Protein AF-W4FIJ0-F1 (afdb_monomer_lite)

Structure (mmCIF, N/CA/C/O backbone):
data_AF-W4FIJ0-F1
#
_entry.id   AF-W4FIJ0-F1
#
loop_
_atom_site.group_PDB
_atom_site.id
_atom_site.type_symbol
_atom_site.label_atom_id
_atom_site.label_alt_id
_atom_site.label_comp_id
_atom_site.label_asym_id
_atom_site.label_entity_id
_atom_site.label_seq_id
_atom_site.pdbx_PDB_ins_code
_atom_site.Cartn_x
_atom_site.Cartn_y
_atom_site.Cartn_z
_atom_site.occupancy
_atom_site.B_iso_or_equiv
_atom_site.auth_seq_id
_atom_site.auth_comp_id
_atom_site.auth_asym_id
_atom_site.auth_atom_id
_atom_site.pdbx_PDB_model_num
ATOM 1 N N . MET A 1 1 ? 22.884 -10.489 -1.477 1.00 37.41 1 MET A N 1
ATOM 2 C 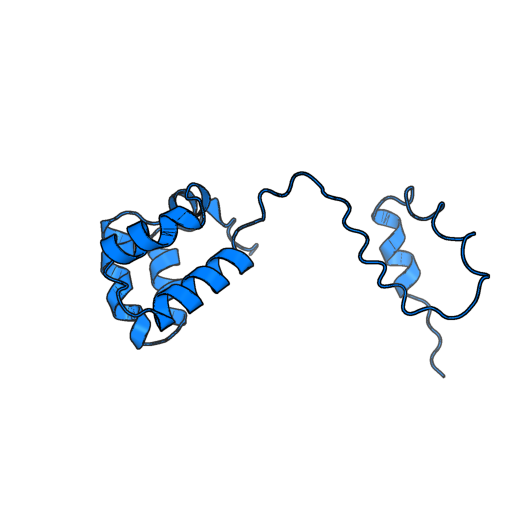CA . MET A 1 1 ? 21.736 -10.334 -2.397 1.00 37.41 1 MET A CA 1
ATOM 3 C C . MET A 1 1 ? 21.318 -8.875 -2.339 1.00 37.41 1 MET A C 1
ATOM 5 O O . MET A 1 1 ? 21.240 -8.352 -1.236 1.00 37.41 1 MET A O 1
ATOM 9 N N . GLY A 1 2 ? 21.191 -8.194 -3.479 1.00 55.34 2 GLY A N 1
ATOM 10 C CA . GLY A 1 2 ? 20.779 -6.784 -3.506 1.00 55.34 2 GLY A CA 1
ATOM 11 C C . GLY A 1 2 ? 19.311 -6.622 -3.110 1.00 55.34 2 GLY A C 1
ATOM 12 O O . GLY A 1 2 ? 18.538 -7.569 -3.245 1.00 55.34 2 GLY A O 1
ATOM 13 N N . ALA A 1 3 ? 18.934 -5.441 -2.619 1.00 68.75 3 ALA A N 1
ATOM 14 C CA . ALA A 1 3 ? 17.534 -5.120 -2.352 1.00 68.75 3 ALA A CA 1
ATOM 15 C C . ALA A 1 3 ? 16.715 -5.198 -3.652 1.00 68.75 3 ALA A C 1
ATOM 17 O O . ALA A 1 3 ? 17.153 -4.700 -4.693 1.00 68.75 3 ALA A O 1
ATOM 18 N N . THR A 1 4 ? 15.537 -5.824 -3.600 1.00 77.56 4 THR A N 1
ATOM 19 C CA . THR A 1 4 ? 14.612 -5.860 -4.739 1.00 77.56 4 THR A CA 1
ATOM 20 C C . THR A 1 4 ? 14.204 -4.426 -5.097 1.00 77.56 4 THR A C 1
ATOM 22 O O . THR A 1 4 ? 13.803 -3.673 -4.208 1.00 77.56 4 THR A O 1
ATOM 25 N N . PRO A 1 5 ? 14.295 -4.009 -6.374 1.00 87.38 5 PRO A N 1
ATOM 26 C CA . PRO A 1 5 ? 13.825 -2.692 -6.787 1.00 87.38 5 PRO A CA 1
ATOM 27 C C . PRO A 1 5 ? 12.354 -2.497 -6.410 1.00 87.38 5 PRO A C 1
ATOM 29 O O . PRO A 1 5 ? 11.558 -3.410 -6.606 1.00 87.38 5 PRO A O 1
ATOM 32 N N . PHE A 1 6 ? 11.973 -1.298 -5.951 1.00 88.62 6 PHE A N 1
ATOM 33 C CA . PHE A 1 6 ? 10.603 -1.010 -5.497 1.00 88.62 6 PHE A CA 1
ATOM 34 C C . PHE A 1 6 ? 9.536 -1.477 -6.501 1.00 88.62 6 PHE A C 1
ATOM 36 O O . PHE A 1 6 ? 8.610 -2.180 -6.131 1.00 88.62 6 PHE A O 1
ATOM 43 N N . LYS A 1 7 ? 9.703 -1.169 -7.796 1.00 92.75 7 LYS A N 1
ATOM 44 C CA . LYS A 1 7 ? 8.761 -1.578 -8.858 1.00 92.75 7 LYS A CA 1
ATOM 45 C C . LYS A 1 7 ? 8.690 -3.089 -9.111 1.00 92.75 7 LYS A C 1
ATOM 47 O O . LYS A 1 7 ? 7.743 -3.540 -9.737 1.00 92.75 7 LYS A O 1
ATOM 52 N N . ALA A 1 8 ? 9.696 -3.846 -8.685 1.00 93.06 8 ALA A N 1
ATOM 53 C CA . ALA A 1 8 ? 9.773 -5.294 -8.870 1.00 93.06 8 ALA A CA 1
ATOM 54 C C . ALA A 1 8 ? 9.211 -6.077 -7.671 1.00 93.06 8 ALA A C 1
ATOM 56 O O . ALA A 1 8 ? 9.225 -7.305 -7.691 1.00 93.06 8 ALA A O 1
ATOM 57 N N . VAL A 1 9 ? 8.733 -5.385 -6.630 1.00 94.19 9 VAL A N 1
ATOM 58 C CA . VAL A 1 9 ? 8.048 -6.016 -5.499 1.00 94.19 9 VAL A CA 1
ATOM 59 C C . VAL A 1 9 ? 6.758 -6.660 -6.003 1.00 94.19 9 VAL A C 1
ATOM 61 O O . VAL A 1 9 ? 5.875 -5.981 -6.525 1.00 94.19 9 VAL A O 1
ATOM 64 N N . SER A 1 10 ? 6.650 -7.976 -5.855 1.00 96.81 10 SER A N 1
ATOM 65 C CA . SER A 1 10 ? 5.442 -8.728 -6.208 1.00 96.81 10 SER A CA 1
ATOM 66 C C . SER A 1 10 ? 4.293 -8.464 -5.221 1.00 96.81 10 SER A C 1
ATOM 68 O O . SER A 1 10 ? 4.545 -8.059 -4.083 1.00 96.81 10 SER A O 1
ATOM 70 N N . PRO A 1 11 ? 3.030 -8.754 -5.592 1.00 97.00 11 PRO A N 1
ATOM 71 C CA . PRO A 1 11 ? 1.901 -8.633 -4.669 1.00 97.00 11 PRO A CA 1
ATOM 72 C C . PRO A 1 11 ? 2.047 -9.482 -3.398 1.00 97.00 11 PRO A C 1
ATOM 74 O O . PRO A 1 11 ? 1.665 -9.044 -2.317 1.00 97.00 11 PRO A O 1
ATOM 77 N N . ALA A 1 12 ? 2.644 -10.676 -3.506 1.00 97.06 12 ALA A N 1
ATOM 78 C CA . ALA A 1 12 ? 2.920 -11.529 -2.350 1.00 97.06 12 ALA A CA 1
ATOM 79 C C . ALA A 1 12 ? 3.922 -10.867 -1.392 1.00 97.06 12 ALA A C 1
ATOM 81 O O . ALA A 1 12 ? 3.648 -10.748 -0.204 1.00 97.06 12 ALA A O 1
ATOM 82 N N . GLN A 1 13 ? 5.025 -10.331 -1.924 1.00 95.88 13 GLN A N 1
ATOM 83 C CA . GLN A 1 13 ? 6.004 -9.599 -1.117 1.00 95.88 13 GLN A CA 1
ATOM 84 C C . GLN A 1 13 ? 5.394 -8.348 -0.473 1.00 95.88 13 GLN A C 1
ATOM 86 O O . GLN A 1 13 ? 5.664 -8.069 0.688 1.00 95.88 13 GLN A O 1
ATOM 91 N N . ALA A 1 14 ? 4.539 -7.608 -1.185 1.00 94.00 14 ALA A N 1
ATOM 92 C CA . ALA A 1 14 ? 3.841 -6.457 -0.613 1.00 94.00 14 ALA A CA 1
ATOM 93 C C . ALA A 1 14 ? 2.903 -6.856 0.546 1.00 94.00 14 ALA A C 1
ATOM 95 O O . ALA A 1 14 ? 2.819 -6.143 1.548 1.00 94.00 14 ALA A O 1
ATOM 96 N N . ALA A 1 15 ? 2.216 -7.997 0.433 1.00 94.94 15 ALA A N 1
ATOM 97 C CA . ALA A 1 15 ? 1.375 -8.540 1.498 1.00 94.94 15 ALA A CA 1
ATOM 98 C C . ALA A 1 15 ? 2.197 -9.026 2.708 1.00 94.94 15 ALA A C 1
ATOM 100 O O . ALA A 1 15 ? 1.792 -8.796 3.853 1.00 94.94 15 ALA A O 1
ATOM 101 N N . ASP A 1 16 ? 3.358 -9.639 2.467 1.00 93.94 16 ASP A N 1
ATOM 102 C CA . ASP A 1 16 ? 4.290 -10.064 3.516 1.00 93.94 16 ASP A CA 1
ATOM 103 C C . ASP A 1 16 ? 4.849 -8.856 4.281 1.00 93.94 16 ASP A C 1
ATOM 105 O O . ASP A 1 16 ? 4.795 -8.824 5.511 1.00 93.94 16 ASP A O 1
ATOM 109 N N . GLU A 1 17 ? 5.290 -7.816 3.565 1.00 92.31 17 GLU A N 1
ATOM 110 C CA . GLU A 1 17 ? 5.743 -6.545 4.151 1.00 92.31 17 GLU A CA 1
ATOM 111 C C . GLU A 1 17 ? 4.635 -5.877 4.973 1.00 92.31 17 GLU A C 1
ATOM 113 O O . GLU A 1 17 ? 4.874 -5.380 6.074 1.00 92.31 17 GLU A O 1
ATOM 118 N N . MET A 1 18 ? 3.391 -5.904 4.484 1.00 91.69 18 MET A N 1
ATOM 119 C CA . MET A 1 18 ? 2.258 -5.385 5.246 1.00 91.69 18 MET A CA 1
ATOM 120 C C . MET A 1 18 ? 2.027 -6.188 6.531 1.00 91.69 18 MET A C 1
ATOM 122 O O . MET A 1 18 ? 1.822 -5.599 7.592 1.00 91.69 18 MET A O 1
ATOM 126 N N . THR A 1 19 ? 2.107 -7.515 6.462 1.00 90.00 19 THR A N 1
ATOM 127 C CA . THR A 1 19 ? 1.967 -8.405 7.624 1.00 90.00 19 THR A CA 1
ATOM 128 C C . THR A 1 19 ? 3.096 -8.195 8.639 1.00 90.00 19 THR A C 1
ATOM 130 O O . THR A 1 19 ? 2.850 -8.215 9.849 1.00 90.00 19 THR A O 1
ATOM 133 N N . ALA A 1 20 ? 4.313 -7.898 8.173 1.00 90.94 20 ALA A N 1
ATOM 134 C CA . ALA A 1 20 ? 5.470 -7.601 9.018 1.00 90.94 20 ALA A CA 1
ATOM 135 C C . ALA A 1 20 ? 5.296 -6.330 9.875 1.00 90.94 20 ALA A C 1
ATOM 137 O O . ALA A 1 20 ? 5.970 -6.175 10.895 1.00 90.94 20 ALA A O 1
ATOM 138 N N . LEU A 1 21 ? 4.349 -5.444 9.537 1.00 91.62 21 LEU A N 1
ATOM 139 C CA . LEU A 1 21 ? 4.005 -4.275 10.360 1.00 91.62 21 LEU A CA 1
ATOM 140 C C . LEU A 1 21 ? 3.271 -4.630 11.661 1.00 91.62 21 LEU A C 1
ATOM 142 O O . LEU A 1 21 ? 3.155 -3.760 12.535 1.00 91.62 21 LEU A O 1
ATOM 146 N N . GLY A 1 22 ? 2.754 -5.858 11.767 1.00 92.75 22 GLY A N 1
ATOM 147 C CA . GLY A 1 22 ? 2.061 -6.402 12.931 1.00 92.75 22 GLY A CA 1
ATOM 148 C C . GLY A 1 22 ? 0.781 -7.159 12.567 1.00 92.75 22 GLY A C 1
ATOM 149 O O . GLY A 1 22 ? 0.196 -6.961 11.504 1.00 92.75 22 GLY A O 1
ATOM 150 N N . SER A 1 23 ? 0.286 -7.982 13.497 1.00 93.56 23 SER A N 1
ATOM 151 C CA . SER A 1 23 ? -0.898 -8.837 13.291 1.00 93.56 23 SER A CA 1
ATOM 152 C C . SER A 1 23 ? -2.160 -8.072 12.872 1.00 93.56 23 SER A C 1
ATOM 154 O O . SER A 1 23 ? -2.974 -8.601 12.120 1.00 93.56 23 SER A O 1
ATOM 156 N N . ALA A 1 24 ? -2.299 -6.809 13.284 1.00 93.38 24 ALA A N 1
ATOM 157 C CA . ALA A 1 24 ? -3.406 -5.937 12.886 1.00 93.38 24 ALA A CA 1
ATOM 158 C C . ALA A 1 24 ? -3.445 -5.617 11.376 1.00 93.38 24 ALA A C 1
ATOM 160 O O . ALA A 1 24 ? -4.484 -5.194 10.876 1.00 93.38 24 ALA A O 1
ATOM 161 N N . TYR A 1 25 ? -2.336 -5.809 10.655 1.00 94.75 25 TYR A N 1
ATOM 162 C CA . TYR A 1 25 ? -2.214 -5.550 9.217 1.00 94.75 25 TYR A CA 1
ATOM 163 C C . TYR A 1 25 ? -2.364 -6.820 8.366 1.00 94.75 25 TYR A C 1
ATOM 165 O O . TYR A 1 25 ? -2.665 -6.722 7.178 1.00 94.75 25 TYR A O 1
ATOM 173 N N . ALA A 1 26 ? -2.226 -8.009 8.968 1.00 93.75 26 ALA A N 1
ATOM 174 C CA . ALA A 1 26 ? -2.323 -9.298 8.274 1.00 93.75 26 ALA A CA 1
ATOM 175 C C . ALA A 1 26 ? -3.668 -9.486 7.545 1.00 93.75 26 ALA A C 1
ATOM 177 O O . ALA A 1 26 ? -3.740 -10.133 6.503 1.00 93.75 26 ALA A O 1
ATOM 178 N N . VAL A 1 27 ? -4.732 -8.865 8.066 1.00 95.44 27 VAL A N 1
ATOM 179 C CA . VAL A 1 27 ? -6.090 -8.918 7.503 1.00 95.44 27 VAL A CA 1
ATOM 180 C C . VAL A 1 27 ? -6.194 -8.335 6.088 1.00 95.44 27 VAL A C 1
ATOM 182 O O . VAL A 1 27 ? -7.118 -8.682 5.358 1.00 95.44 27 VAL A O 1
ATOM 185 N N . TYR A 1 28 ? -5.255 -7.479 5.677 1.00 95.38 28 TYR A N 1
ATOM 186 C CA . TYR A 1 28 ? -5.263 -6.834 4.359 1.00 95.38 28 TYR A CA 1
ATOM 187 C C . TYR A 1 28 ? -4.514 -7.636 3.286 1.00 95.38 28 TYR A C 1
ATOM 189 O O . TYR A 1 28 ? -4.762 -7.444 2.095 1.00 95.38 28 TYR A O 1
ATOM 197 N N . GLY A 1 29 ? -3.628 -8.553 3.691 1.00 94.56 29 GLY A N 1
ATOM 198 C CA . GLY A 1 29 ? -2.764 -9.327 2.793 1.00 94.56 29 GLY A CA 1
ATOM 199 C C . GLY A 1 29 ? -3.516 -10.051 1.668 1.00 94.56 29 GLY A C 1
ATOM 200 O O . GLY A 1 29 ? -3.160 -9.868 0.502 1.00 94.56 29 GLY A O 1
ATOM 201 N N . PRO A 1 30 ? -4.602 -10.799 1.955 1.00 95.94 30 PRO A N 1
ATOM 202 C CA . PRO A 1 30 ? -5.380 -11.463 0.910 1.00 95.94 30 PRO A CA 1
ATOM 203 C C . PRO A 1 30 ? -5.929 -10.502 -0.151 1.00 95.94 30 PRO A C 1
ATOM 205 O O . PRO A 1 30 ? -5.920 -10.836 -1.333 1.00 95.94 30 PRO A O 1
ATOM 208 N N . SER A 1 31 ? -6.361 -9.301 0.254 1.00 96.19 31 SER A N 1
ATOM 209 C CA . SER A 1 31 ? -6.910 -8.297 -0.666 1.00 96.19 31 SER A CA 1
ATOM 210 C C . SER A 1 31 ? -5.826 -7.646 -1.533 1.00 96.19 31 SER A C 1
ATOM 212 O O . SER A 1 31 ? -6.061 -7.332 -2.697 1.00 96.19 31 SER A O 1
ATOM 214 N N . ILE A 1 32 ? -4.608 -7.499 -1.005 1.00 95.81 32 ILE A N 1
ATOM 215 C CA . ILE A 1 32 ? -3.443 -7.039 -1.778 1.00 95.81 32 ILE A CA 1
ATOM 216 C C . ILE A 1 32 ? -3.116 -8.024 -2.898 1.00 95.81 32 ILE A C 1
ATOM 218 O O . ILE A 1 32 ? -2.941 -7.618 -4.047 1.00 95.81 32 ILE A O 1
ATOM 222 N N . VAL A 1 33 ? -3.079 -9.319 -2.574 1.00 97.00 33 VAL A N 1
ATOM 223 C CA . VAL A 1 33 ? -2.777 -10.371 -3.551 1.00 97.00 33 VAL A CA 1
ATOM 224 C C . VAL A 1 33 ? -3.894 -10.498 -4.586 1.00 97.00 33 VAL A C 1
ATOM 226 O O . VAL A 1 33 ? -3.605 -10.537 -5.780 1.00 97.00 33 VAL A O 1
ATOM 229 N N . SER A 1 34 ? -5.163 -10.516 -4.162 1.00 97.12 34 SER A N 1
ATOM 230 C CA . SER A 1 34 ? -6.301 -10.692 -5.076 1.00 97.12 34 SER A CA 1
ATOM 231 C C . SER A 1 34 ? -6.489 -9.524 -6.048 1.00 97.12 34 SER A C 1
ATOM 233 O O . SER A 1 34 ? -6.931 -9.743 -7.172 1.00 97.12 34 SER A O 1
ATOM 235 N N . ASN A 1 35 ? -6.112 -8.305 -5.647 1.00 95.94 35 ASN A N 1
ATOM 236 C CA . ASN A 1 35 ? -6.130 -7.117 -6.505 1.00 95.94 35 ASN A CA 1
ATOM 237 C C . ASN A 1 35 ? -4.801 -6.889 -7.250 1.00 95.94 35 ASN A C 1
ATOM 239 O O . ASN A 1 35 ? -4.629 -5.844 -7.875 1.00 95.94 35 ASN A O 1
ATOM 243 N N . ALA A 1 36 ? -3.860 -7.840 -7.182 1.00 96.50 36 ALA A N 1
ATOM 244 C CA . ALA A 1 36 ? -2.544 -7.766 -7.820 1.00 96.50 36 ALA A CA 1
ATOM 245 C C . ALA A 1 36 ? -1.762 -6.476 -7.487 1.00 96.50 36 ALA A C 1
ATOM 247 O O . ALA A 1 36 ? -1.093 -5.896 -8.341 1.00 96.50 36 ALA A O 1
ATOM 248 N N . ILE A 1 37 ? -1.829 -6.021 -6.232 1.00 95.56 37 ILE A N 1
ATOM 249 C CA . ILE A 1 37 ? -1.179 -4.780 -5.796 1.00 95.56 37 ILE A CA 1
ATOM 250 C C . ILE A 1 37 ? 0.290 -5.065 -5.481 1.00 95.56 37 ILE A C 1
ATOM 252 O O . ILE A 1 37 ? 0.650 -5.434 -4.364 1.00 95.56 37 ILE A O 1
ATOM 256 N N . GLY A 1 38 ? 1.135 -4.904 -6.497 1.00 94.94 38 GLY A N 1
ATOM 257 C CA . GLY A 1 38 ? 2.589 -4.935 -6.388 1.00 94.94 38 GLY A CA 1
ATOM 258 C C . GLY A 1 38 ? 3.212 -3.540 -6.332 1.00 94.94 38 GLY A C 1
ATOM 259 O O . GLY A 1 38 ? 2.543 -2.501 -6.313 1.00 94.94 38 GLY A O 1
ATOM 260 N N . GLY A 1 39 ? 4.540 -3.511 -6.320 1.00 93.81 39 GLY A N 1
ATOM 261 C CA . GLY A 1 39 ? 5.319 -2.279 -6.359 1.00 93.81 39 GLY A CA 1
ATOM 262 C C . GLY A 1 39 ? 5.175 -1.493 -7.664 1.00 93.81 39 GLY A C 1
ATOM 263 O O . GLY A 1 39 ? 5.388 -0.283 -7.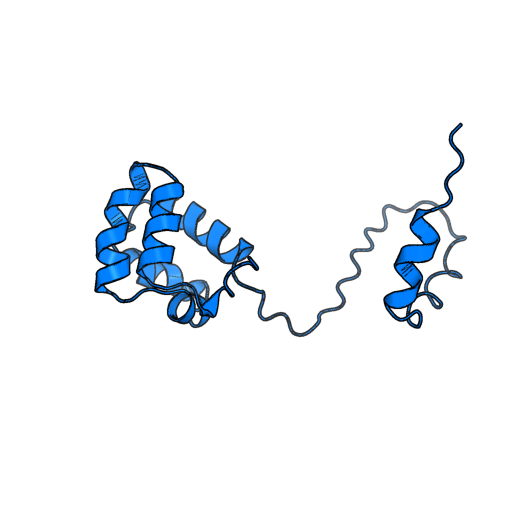677 1.00 93.81 39 GLY A O 1
ATOM 264 N N . ASP A 1 40 ? 4.782 -2.142 -8.756 1.00 93.81 40 ASP A N 1
ATOM 265 C CA . ASP A 1 40 ? 4.415 -1.516 -10.026 1.00 93.81 40 ASP A CA 1
ATOM 266 C C . ASP A 1 40 ? 3.157 -0.642 -9.887 1.00 93.81 40 ASP A C 1
ATOM 268 O O . ASP A 1 40 ? 3.206 0.546 -10.222 1.00 93.81 40 ASP A O 1
ATOM 272 N N . VAL A 1 41 ? 2.088 -1.186 -9.294 1.00 93.94 41 VAL A N 1
ATOM 273 C CA . VAL A 1 41 ? 0.835 -0.469 -9.002 1.00 93.94 41 VAL A CA 1
ATOM 274 C C . VAL A 1 41 ? 1.085 0.661 -8.003 1.00 93.94 41 VAL A C 1
ATOM 276 O O . VAL A 1 41 ? 0.703 1.812 -8.231 1.00 93.94 41 VAL A O 1
ATOM 279 N N . LEU A 1 42 ? 1.795 0.374 -6.908 1.00 93.12 42 LEU A N 1
ATOM 280 C CA . LEU A 1 42 ? 2.122 1.383 -5.894 1.00 93.12 42 LEU A CA 1
ATOM 281 C C . LEU A 1 42 ? 3.013 2.507 -6.452 1.00 93.12 42 LEU A C 1
ATOM 283 O O . LEU A 1 42 ? 2.925 3.651 -6.003 1.00 93.12 42 LEU A O 1
ATOM 287 N N . ALA A 1 43 ? 3.858 2.214 -7.445 1.00 92.00 43 ALA A N 1
ATOM 288 C CA . ALA A 1 43 ? 4.688 3.218 -8.102 1.00 92.00 43 ALA A CA 1
ATOM 289 C C . ALA A 1 43 ? 3.929 4.058 -9.137 1.00 92.00 43 ALA A C 1
ATOM 291 O O . ALA A 1 43 ? 4.394 5.163 -9.445 1.00 92.00 43 ALA A O 1
ATOM 292 N N . SER A 1 44 ? 2.817 3.565 -9.693 1.00 91.19 44 SER A N 1
ATOM 293 C CA . SER A 1 44 ? 2.019 4.299 -10.683 1.00 91.19 44 SER A CA 1
ATOM 294 C C . SER A 1 44 ? 1.022 5.274 -10.064 1.00 91.19 44 SER A C 1
ATOM 296 O O . SER A 1 44 ? 0.681 6.258 -10.712 1.00 91.19 44 SER A O 1
ATOM 298 N N . LEU A 1 45 ? 0.580 5.028 -8.829 1.00 90.75 45 LEU A N 1
ATOM 299 C CA . LEU A 1 45 ? -0.406 5.871 -8.151 1.00 90.75 45 LEU A CA 1
ATOM 300 C C . LEU A 1 45 ? 0.205 7.185 -7.654 1.00 90.75 45 LEU A C 1
ATOM 302 O O . LEU A 1 45 ? 1.345 7.218 -7.193 1.00 90.75 45 LEU A O 1
ATOM 306 N N . GLU A 1 46 ? -0.555 8.270 -7.694 1.00 91.38 46 GLU A N 1
ATOM 307 C CA . GLU A 1 46 ? -0.233 9.500 -6.962 1.00 91.38 46 GLU A CA 1
ATOM 308 C C . GLU A 1 46 ? -0.749 9.411 -5.513 1.00 91.38 46 GLU A C 1
ATOM 310 O O . GLU A 1 46 ? -1.620 8.595 -5.196 1.00 91.38 46 GLU A O 1
ATOM 315 N N . PHE A 1 47 ? -0.185 10.202 -4.594 1.00 90.31 47 PHE A N 1
ATOM 316 C CA . PHE A 1 47 ? -0.508 10.081 -3.162 1.00 90.31 47 PHE A CA 1
ATOM 317 C C . PHE A 1 47 ? -1.982 10.395 -2.862 1.00 90.31 47 PHE A C 1
ATOM 319 O O . PHE A 1 47 ? -2.569 9.812 -1.951 1.00 90.31 47 PHE A O 1
ATOM 326 N N . GLU A 1 48 ? -2.592 11.254 -3.671 1.00 92.25 48 GLU A N 1
ATOM 327 C CA . GLU A 1 48 ? -4.004 11.629 -3.634 1.00 92.25 48 GLU A CA 1
ATOM 328 C C . GLU A 1 48 ? -4.930 10.455 -3.988 1.00 92.25 48 GLU A C 1
ATOM 330 O O . GLU A 1 48 ? -6.103 10.463 -3.620 1.00 92.25 48 GLU A O 1
ATOM 335 N N . GLN A 1 49 ? -4.416 9.426 -4.672 1.00 93.00 49 GLN A N 1
ATOM 336 C CA . GLN A 1 49 ? -5.177 8.236 -5.067 1.00 93.00 49 GLN A CA 1
ATOM 337 C C . GLN A 1 49 ? -5.132 7.124 -4.007 1.00 93.00 49 GLN A C 1
ATOM 339 O O . GLN A 1 49 ? -5.930 6.186 -4.061 1.00 93.00 49 GLN A O 1
ATOM 344 N N . LEU A 1 50 ? -4.242 7.222 -3.012 1.00 92.56 50 LEU A N 1
ATOM 345 C CA . LEU A 1 50 ? -4.106 6.204 -1.965 1.00 92.56 50 LEU A CA 1
ATOM 346 C C . LEU A 1 50 ? -5.372 5.980 -1.131 1.00 92.56 50 LEU A C 1
ATOM 348 O O . LEU A 1 50 ? -5.651 4.820 -0.838 1.00 92.56 50 LEU A O 1
ATOM 352 N N . PRO A 1 51 ? -6.180 7.000 -0.779 1.00 92.88 51 PRO A N 1
ATOM 353 C CA . PRO A 1 51 ? -7.440 6.760 -0.078 1.00 92.88 51 PRO A CA 1
ATOM 354 C C . PRO A 1 51 ? -8.384 5.822 -0.846 1.00 92.88 51 PRO A C 1
ATOM 356 O O . PRO A 1 51 ? -9.019 4.956 -0.244 1.00 92.88 51 PRO A O 1
ATOM 359 N N . MET A 1 52 ? -8.436 5.937 -2.178 1.00 93.06 52 MET A N 1
ATOM 360 C CA . MET A 1 52 ? -9.244 5.050 -3.022 1.00 93.06 52 MET A CA 1
ATOM 361 C C . MET A 1 52 ? -8.680 3.623 -3.043 1.00 93.06 52 MET A C 1
ATOM 363 O O . MET A 1 52 ? -9.439 2.659 -2.911 1.00 93.06 52 MET A O 1
ATOM 367 N N . LEU A 1 53 ? -7.354 3.481 -3.138 1.00 94.44 53 LEU A N 1
ATOM 368 C CA . LEU A 1 53 ? -6.689 2.181 -3.028 1.00 94.44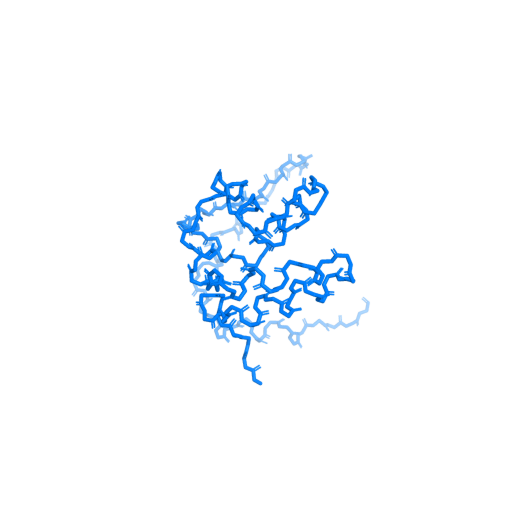 53 LEU A CA 1
ATOM 369 C C . LEU A 1 53 ? -6.994 1.520 -1.678 1.00 94.44 53 LEU A C 1
ATOM 371 O O . LEU A 1 53 ? -7.421 0.370 -1.640 1.00 94.44 53 LEU A O 1
ATOM 375 N N . PHE A 1 54 ? -6.822 2.252 -0.576 1.00 95.50 54 PHE A N 1
ATOM 376 C CA . PHE A 1 54 ? -7.072 1.753 0.775 1.00 95.50 54 PHE A CA 1
ATOM 377 C C . PHE A 1 54 ? -8.514 1.298 0.966 1.00 95.50 54 PHE A C 1
ATOM 379 O O . PHE A 1 54 ? -8.735 0.232 1.535 1.00 95.50 54 PHE A O 1
ATOM 386 N N . SER A 1 55 ? -9.481 2.044 0.431 1.00 93.94 55 SER A N 1
ATOM 387 C CA . SER A 1 55 ? -10.885 1.624 0.419 1.00 93.94 55 SER A CA 1
ATOM 388 C C . SER A 1 55 ? -11.073 0.290 -0.315 1.00 93.94 55 SER A C 1
ATOM 390 O O . SER A 1 55 ? -11.698 -0.625 0.217 1.00 93.94 55 SER A O 1
ATOM 392 N N . THR A 1 56 ? -10.448 0.137 -1.488 1.00 92.88 56 THR A N 1
ATOM 393 C CA . THR A 1 56 ? -10.523 -1.084 -2.314 1.00 92.88 56 THR A CA 1
ATOM 394 C C . THR A 1 56 ? -9.987 -2.314 -1.578 1.00 92.88 56 THR A C 1
ATOM 396 O O . THR A 1 56 ? -10.583 -3.387 -1.650 1.00 92.88 56 THR A O 1
ATOM 399 N N . VAL A 1 57 ? -8.898 -2.161 -0.818 1.00 94.00 57 VAL A N 1
ATOM 400 C CA . VAL A 1 57 ? -8.312 -3.265 -0.038 1.00 94.00 57 VAL A CA 1
ATOM 401 C C . VAL A 1 57 ? -8.877 -3.413 1.379 1.00 94.00 57 VAL A C 1
ATOM 403 O O . VAL A 1 57 ? -8.412 -4.261 2.139 1.00 94.00 57 VAL A O 1
ATOM 406 N N . GLY A 1 58 ? -9.882 -2.617 1.752 1.00 94.81 58 GLY A N 1
ATOM 407 C CA . GLY A 1 58 ? -10.533 -2.691 3.064 1.00 94.81 58 GLY A CA 1
ATOM 408 C C . GLY A 1 58 ? -9.745 -2.052 4.215 1.00 94.81 58 GLY A C 1
ATOM 409 O O . GLY A 1 58 ? -10.071 -2.264 5.384 1.00 94.81 58 GLY A O 1
ATOM 410 N N . VAL A 1 59 ? -8.726 -1.242 3.923 1.00 96.44 59 VAL A N 1
ATOM 411 C CA . VAL A 1 59 ? -8.006 -0.448 4.928 1.00 96.44 59 VAL A CA 1
ATOM 412 C C . VAL A 1 59 ? -8.853 0.780 5.270 1.00 96.44 59 VAL A C 1
ATOM 414 O O . VAL A 1 59 ? -8.690 1.850 4.691 1.00 96.44 59 VAL A O 1
ATOM 417 N N . THR A 1 60 ? -9.780 0.636 6.216 1.00 93.44 60 THR A N 1
ATOM 418 C CA . THR A 1 60 ? -10.694 1.715 6.651 1.00 93.44 60 THR A CA 1
ATOM 419 C C . THR A 1 60 ? -10.218 2.457 7.900 1.00 93.44 60 THR A C 1
ATOM 421 O O . THR A 1 60 ? -10.638 3.585 8.150 1.00 93.44 60 THR A O 1
ATOM 424 N N . ASN A 1 61 ? -9.321 1.856 8.688 1.00 94.25 61 ASN A N 1
ATOM 425 C CA . ASN A 1 61 ? -8.759 2.486 9.878 1.00 94.25 61 ASN A CA 1
ATOM 426 C C . ASN A 1 61 ? -7.801 3.624 9.481 1.00 94.25 61 ASN A C 1
ATOM 428 O O . ASN A 1 61 ? -6.773 3.390 8.841 1.00 94.25 61 ASN A O 1
ATOM 432 N N . THR A 1 62 ? -8.108 4.849 9.904 1.00 94.62 62 THR A N 1
ATOM 433 C CA . THR A 1 62 ? -7.351 6.061 9.551 1.00 94.62 62 THR A CA 1
ATOM 434 C C . THR A 1 62 ? -5.902 6.040 10.046 1.00 94.62 62 THR A C 1
ATOM 436 O O . THR A 1 62 ? -5.014 6.551 9.365 1.00 94.62 62 THR A O 1
ATOM 439 N N . ILE A 1 63 ? -5.623 5.386 11.178 1.00 95.00 63 ILE A N 1
ATOM 440 C CA . ILE A 1 63 ? -4.260 5.217 11.706 1.00 95.00 63 ILE A CA 1
ATOM 441 C C . ILE A 1 63 ? -3.453 4.283 10.795 1.00 95.00 63 ILE A C 1
ATOM 443 O O . ILE A 1 63 ? -2.285 4.552 10.505 1.00 95.00 63 ILE A O 1
ATOM 447 N N . HIS A 1 64 ? -4.074 3.211 10.292 1.00 95.62 64 HIS A N 1
ATOM 448 C CA . HIS A 1 64 ? -3.422 2.292 9.356 1.00 95.62 64 HIS A CA 1
ATOM 449 C C . HIS A 1 64 ? -3.132 2.987 8.024 1.00 95.62 64 HIS A C 1
ATOM 451 O O . HIS A 1 64 ? -2.007 2.910 7.532 1.00 95.62 64 HIS A O 1
ATOM 457 N N . GLN A 1 65 ? -4.100 3.735 7.484 1.00 95.12 65 GLN A N 1
ATOM 458 C CA . GLN A 1 65 ? -3.906 4.525 6.263 1.00 95.12 65 GLN A CA 1
ATOM 459 C C . GLN A 1 65 ? -2.743 5.518 6.408 1.00 95.12 65 GLN A C 1
ATOM 461 O O . GLN A 1 65 ? -1.887 5.602 5.523 1.00 95.12 65 GLN A O 1
ATOM 466 N N . ALA A 1 66 ? -2.662 6.232 7.537 1.00 93.94 66 ALA A N 1
ATOM 467 C CA . ALA A 1 66 ? -1.581 7.178 7.806 1.00 93.94 66 ALA A CA 1
ATOM 468 C C . ALA A 1 66 ? -0.208 6.487 7.869 1.00 93.94 66 ALA A C 1
ATOM 470 O O . ALA A 1 66 ? 0.740 6.940 7.222 1.00 93.94 66 ALA A O 1
ATOM 471 N N . LYS A 1 67 ? -0.096 5.361 8.591 1.00 94.25 67 LYS A N 1
ATOM 472 C CA . LYS A 1 67 ? 1.159 4.594 8.685 1.00 94.25 67 LYS A CA 1
ATOM 473 C C . LYS A 1 67 ? 1.604 4.074 7.317 1.00 94.25 67 LYS A C 1
ATOM 475 O O . LYS A 1 67 ? 2.762 4.257 6.946 1.00 94.25 67 LYS A O 1
ATOM 480 N N . LEU A 1 68 ? 0.691 3.469 6.558 1.00 93.62 68 LEU A N 1
ATOM 481 C CA . LEU A 1 68 ? 0.981 2.919 5.232 1.00 93.62 68 LEU A CA 1
ATOM 482 C C . LEU A 1 68 ? 1.378 4.009 4.233 1.00 93.62 68 LEU A C 1
ATOM 484 O O . LEU A 1 68 ? 2.328 3.830 3.475 1.00 93.62 68 LEU A O 1
ATOM 488 N N . THR A 1 69 ? 0.722 5.170 4.284 1.00 93.56 69 THR A N 1
ATOM 489 C CA . THR A 1 69 ? 1.097 6.332 3.465 1.00 93.56 69 THR A CA 1
ATOM 490 C C . THR A 1 69 ? 2.520 6.796 3.774 1.00 93.56 69 THR A C 1
ATOM 492 O O . THR A 1 69 ? 3.305 7.029 2.855 1.00 93.56 69 THR A O 1
ATOM 495 N N . SER A 1 70 ? 2.878 6.911 5.056 1.00 89.75 70 SER A N 1
ATOM 496 C CA . SER A 1 70 ? 4.229 7.302 5.477 1.00 89.75 70 SER A CA 1
ATOM 497 C C . SER A 1 70 ? 5.288 6.286 5.045 1.00 89.75 70 SER A C 1
ATOM 499 O O . SER A 1 70 ? 6.345 6.675 4.553 1.00 89.75 70 SER A O 1
ATOM 501 N N . LEU A 1 71 ? 4.995 4.988 5.159 1.00 89.69 71 LEU A N 1
ATOM 502 C CA . LEU A 1 71 ? 5.893 3.930 4.692 1.00 89.69 71 LEU A CA 1
ATOM 503 C C . LEU A 1 71 ? 6.079 3.969 3.178 1.00 89.69 71 LEU A C 1
ATOM 505 O O . LEU A 1 71 ? 7.207 3.854 2.703 1.00 89.69 71 LEU A O 1
ATOM 509 N N . LEU A 1 72 ? 5.004 4.183 2.420 1.00 90.31 72 LEU A N 1
ATOM 510 C CA . LEU A 1 72 ? 5.098 4.308 0.972 1.00 90.31 72 LEU A CA 1
ATOM 511 C C . LEU A 1 72 ? 5.936 5.528 0.573 1.00 90.31 72 LEU A C 1
ATOM 513 O O . LEU A 1 72 ? 6.761 5.416 -0.325 1.00 90.31 72 LEU A O 1
ATOM 517 N N . LYS A 1 73 ? 5.794 6.668 1.262 1.00 87.94 73 LYS A N 1
ATOM 518 C CA . LYS A 1 73 ? 6.645 7.855 1.043 1.00 87.94 73 LYS A CA 1
ATOM 519 C C . LYS A 1 73 ? 8.127 7.583 1.307 1.00 87.94 73 LYS A C 1
ATOM 521 O O . LYS A 1 73 ? 8.963 8.142 0.609 1.00 87.94 73 LYS A O 1
ATOM 526 N N . LEU A 1 74 ? 8.441 6.746 2.296 1.00 85.56 74 LEU A N 1
ATOM 527 C CA . LEU A 1 74 ? 9.817 6.399 2.651 1.00 85.56 74 LEU A CA 1
ATOM 528 C C . LEU A 1 74 ? 10.474 5.466 1.622 1.00 85.56 74 LEU A C 1
ATOM 530 O O . LEU A 1 74 ? 11.646 5.637 1.303 1.00 85.56 74 LEU A O 1
ATOM 534 N N . HIS A 1 75 ? 9.729 4.480 1.117 1.00 84.38 75 HIS A N 1
ATOM 535 C CA . HIS A 1 75 ? 10.279 3.423 0.258 1.00 84.38 75 HIS A CA 1
ATOM 536 C C . HIS A 1 75 ? 10.109 3.695 -1.235 1.00 84.38 75 HIS A C 1
ATOM 538 O O . HIS A 1 75 ? 10.872 3.166 -2.047 1.00 84.38 75 HIS A O 1
ATOM 544 N N . ARG A 1 76 ? 9.111 4.496 -1.623 1.00 82.62 76 ARG A N 1
ATOM 545 C CA . ARG A 1 76 ? 8.918 4.865 -3.021 1.00 82.62 76 ARG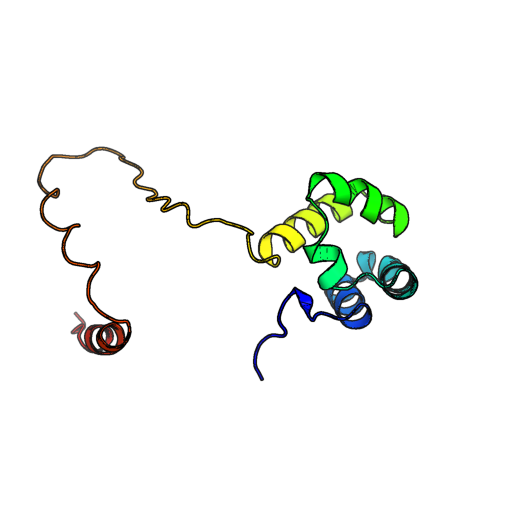 A CA 1
ATOM 546 C C . ARG A 1 76 ? 10.047 5.817 -3.418 1.00 82.62 76 ARG A C 1
ATOM 548 O O . ARG A 1 76 ? 10.137 6.903 -2.844 1.00 82.62 76 ARG A O 1
ATOM 555 N N . PRO A 1 77 ? 10.877 5.463 -4.415 1.00 71.25 77 PRO A N 1
ATOM 556 C CA . PRO A 1 77 ? 11.883 6.381 -4.921 1.00 71.25 77 PRO A CA 1
ATOM 557 C C . PRO A 1 77 ? 11.179 7.652 -5.392 1.00 71.25 77 PRO A C 1
ATOM 559 O O . PRO A 1 77 ? 10.217 7.590 -6.168 1.00 71.25 77 PRO A O 1
ATOM 562 N N . SER A 1 78 ? 11.612 8.799 -4.872 1.00 64.38 78 SER A N 1
ATOM 563 C CA . SER A 1 78 ? 10.996 10.067 -5.221 1.00 64.38 78 SER A CA 1
ATOM 564 C C . SER A 1 78 ? 11.152 10.295 -6.726 1.00 64.38 78 SER A C 1
ATOM 566 O O . SER A 1 78 ? 12.228 10.113 -7.294 1.00 64.38 78 SER A O 1
ATOM 568 N N . LYS A 1 79 ? 10.076 10.719 -7.403 1.00 55.03 79 LYS A N 1
ATOM 569 C CA . LYS A 1 79 ? 10.130 11.155 -8.812 1.00 55.03 79 LYS A CA 1
ATOM 570 C C . LYS A 1 79 ? 10.927 12.459 -8.989 1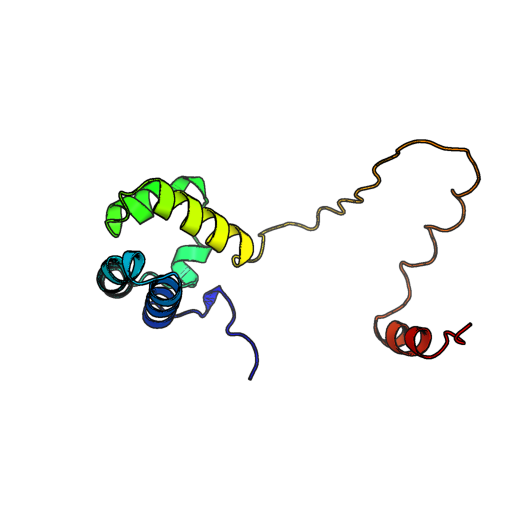.00 55.03 79 LYS A C 1
ATOM 572 O O . LYS A 1 79 ? 10.799 13.101 -10.025 1.00 55.03 79 LYS A O 1
ATOM 577 N N . THR A 1 80 ? 11.697 12.889 -7.989 1.00 46.59 80 THR A N 1
ATOM 578 C CA . THR A 1 80 ? 12.397 14.170 -7.966 1.00 46.59 80 THR A CA 1
ATOM 579 C C . THR A 1 80 ? 13.293 14.277 -9.201 1.00 46.59 80 THR A C 1
ATOM 581 O O . THR A 1 80 ? 14.399 13.743 -9.235 1.00 46.59 80 THR A O 1
ATOM 584 N N . GLN A 1 81 ? 12.809 15.011 -10.215 1.00 48.53 81 GLN A N 1
ATOM 585 C CA . GLN A 1 81 ? 13.656 15.895 -11.007 1.00 48.53 81 GLN A CA 1
ATOM 586 C C . GLN A 1 81 ? 14.572 16.576 -10.007 1.00 48.53 81 GLN A C 1
ATOM 588 O O . GLN A 1 81 ? 14.075 17.192 -9.073 1.00 48.53 81 GLN A O 1
ATOM 593 N N . ARG A 1 82 ? 15.875 16.361 -10.166 1.00 38.53 82 ARG A N 1
ATOM 594 C CA . ARG A 1 82 ? 16.972 16.944 -9.397 1.00 38.53 82 ARG A CA 1
ATOM 595 C C . ARG A 1 82 ? 16.635 18.383 -8.976 1.00 38.53 82 ARG A C 1
ATOM 597 O O . ARG A 1 82 ? 16.862 19.319 -9.729 1.00 38.53 82 ARG A O 1
ATOM 604 N N . PHE A 1 83 ? 16.055 18.550 -7.795 1.00 41.16 83 PHE A N 1
ATOM 605 C CA . PHE A 1 83 ? 16.012 19.837 -7.131 1.00 41.16 83 PHE A CA 1
ATOM 606 C C . PHE A 1 83 ? 17.210 19.804 -6.202 1.00 41.16 83 PHE A C 1
ATOM 608 O O . PHE A 1 83 ? 17.206 19.087 -5.201 1.00 41.16 83 PHE A O 1
ATOM 615 N N . ASP A 1 84 ? 18.259 20.516 -6.605 1.00 40.97 84 ASP A N 1
ATOM 616 C CA . ASP A 1 84 ? 19.411 20.833 -5.772 1.00 40.97 84 ASP A CA 1
ATOM 617 C C . ASP A 1 84 ? 18.924 21.670 -4.577 1.00 40.97 84 ASP A C 1
ATOM 619 O O . ASP A 1 84 ? 19.005 22.896 -4.564 1.00 40.97 84 ASP A O 1
ATOM 623 N N . VAL A 1 85 ? 18.337 21.019 -3.572 1.00 41.41 85 VAL A N 1
ATOM 624 C CA . VAL A 1 85 ? 17.969 21.672 -2.317 1.00 41.41 85 VAL A CA 1
ATOM 625 C C . VAL A 1 85 ? 19.211 21.674 -1.438 1.00 41.41 85 VAL A C 1
ATOM 627 O O . VAL A 1 85 ? 19.475 20.743 -0.678 1.00 41.41 85 VAL A O 1
ATOM 630 N N . PHE A 1 86 ? 19.989 22.748 -1.549 1.00 44.53 86 PHE A N 1
ATOM 631 C CA . PHE A 1 86 ? 20.889 23.156 -0.480 1.00 44.53 86 PHE A CA 1
ATOM 632 C C . PHE A 1 86 ? 20.032 23.610 0.705 1.00 44.53 86 PHE A C 1
ATOM 634 O O . PHE A 1 86 ? 19.460 24.697 0.698 1.00 44.53 86 PHE A O 1
ATOM 641 N N . LEU A 1 87 ? 19.940 22.777 1.741 1.00 44.56 87 LEU A N 1
ATOM 642 C CA . LEU A 1 87 ? 19.482 23.218 3.056 1.00 44.56 87 LEU A CA 1
ATOM 643 C C . LEU A 1 87 ? 20.615 24.012 3.723 1.00 44.56 87 LEU A C 1
ATOM 645 O O . LEU A 1 87 ? 21.322 23.486 4.579 1.00 44.56 87 LEU A O 1
ATOM 649 N N . SER A 1 88 ? 20.807 25.273 3.336 1.00 43.94 88 SER A N 1
ATOM 650 C CA . SER A 1 88 ? 21.506 26.233 4.194 1.00 43.94 88 SER A CA 1
ATOM 651 C C . SER A 1 88 ? 20.470 26.887 5.106 1.00 43.94 88 SER A C 1
ATOM 653 O O . SER A 1 88 ? 19.807 27.846 4.718 1.00 43.94 88 SER A O 1
ATOM 655 N N . HIS A 1 89 ? 20.292 26.347 6.312 1.00 40.03 89 HIS A N 1
ATOM 656 C CA . HIS A 1 89 ? 19.719 27.141 7.394 1.00 40.03 89 HIS A CA 1
ATOM 657 C C . HIS A 1 89 ? 20.812 28.092 7.884 1.00 40.03 89 HIS A C 1
ATOM 659 O O . HIS A 1 89 ? 21.787 27.659 8.493 1.00 40.03 89 HIS A O 1
ATOM 665 N N . ASP A 1 90 ? 20.655 29.374 7.564 1.00 44.66 90 ASP A N 1
ATOM 666 C CA . ASP A 1 90 ? 21.474 30.457 8.095 1.00 44.66 90 ASP A CA 1
ATOM 667 C C . ASP A 1 90 ? 20.918 30.847 9.474 1.00 44.66 90 ASP A C 1
ATOM 669 O O . ASP A 1 90 ? 19.988 31.645 9.597 1.00 44.66 90 ASP A O 1
ATOM 673 N N . TRP A 1 91 ? 21.432 30.215 10.531 1.00 38.50 91 TRP A N 1
ATOM 674 C CA . TRP A 1 91 ? 21.363 30.790 11.874 1.00 38.50 91 TRP A CA 1
ATOM 675 C C . TRP A 1 91 ? 22.621 31.626 12.036 1.00 38.50 91 TRP A C 1
ATOM 677 O O . TRP A 1 91 ? 23.673 31.107 12.408 1.00 38.50 91 TRP A O 1
ATOM 687 N N . GLY A 1 92 ? 22.509 32.891 11.636 1.00 43.22 92 GLY A N 1
ATOM 688 C CA . GLY A 1 92 ? 23.648 33.772 11.441 1.00 43.22 92 GLY A CA 1
ATOM 689 C C . GLY A 1 92 ? 24.620 33.791 12.614 1.00 43.22 92 GLY A C 1
ATOM 690 O O . GLY A 1 92 ? 24.203 34.002 13.746 1.00 43.22 92 GLY A O 1
ATOM 691 N N . VAL A 1 93 ? 25.907 33.634 12.298 1.00 40.16 93 VAL A N 1
ATOM 692 C CA . VAL A 1 93 ? 27.036 34.314 12.946 1.00 40.16 93 VAL A CA 1
ATOM 693 C C . VAL A 1 93 ? 28.162 34.436 11.905 1.00 40.16 93 VAL A C 1
ATOM 695 O O . VAL A 1 93 ? 28.740 33.446 11.467 1.00 40.16 93 VAL A O 1
ATOM 698 N N . ASP A 1 94 ? 28.420 35.692 11.550 1.00 44.09 94 ASP A N 1
ATOM 699 C CA . ASP A 1 94 ? 29.652 36.333 11.079 1.00 44.09 94 ASP A CA 1
ATOM 700 C C . ASP A 1 94 ? 30.348 35.897 9.774 1.00 44.09 94 ASP A C 1
ATOM 702 O O . ASP A 1 94 ? 30.761 34.763 9.529 1.00 44.09 94 ASP A O 1
ATOM 706 N N . GLY A 1 95 ? 30.530 36.908 8.917 1.00 47.69 95 GLY A N 1
ATOM 707 C CA . GLY A 1 95 ? 31.109 36.813 7.588 1.00 47.69 95 GLY A CA 1
ATOM 708 C C . GLY A 1 95 ? 32.593 36.456 7.581 1.00 47.69 95 GLY A C 1
ATOM 709 O O . GLY A 1 95 ? 33.430 37.263 7.961 1.00 47.69 95 GLY A O 1
ATOM 710 N N . ALA A 1 96 ? 32.924 35.276 7.052 1.00 45.56 96 ALA A N 1
ATOM 711 C CA . ALA A 1 96 ? 34.264 34.968 6.527 1.00 45.56 96 ALA A CA 1
ATOM 712 C C . ALA A 1 96 ? 34.338 33.739 5.594 1.00 45.56 96 ALA A C 1
ATOM 714 O O . ALA A 1 96 ? 35.403 33.465 5.041 1.00 45.56 96 ALA A O 1
ATOM 715 N N . THR A 1 97 ? 33.258 32.981 5.369 1.00 46.94 97 THR A N 1
ATOM 716 C CA . THR A 1 97 ? 33.389 31.617 4.806 1.00 46.94 97 THR A CA 1
ATOM 717 C C . THR A 1 97 ? 32.719 31.427 3.444 1.00 46.94 97 THR A C 1
ATOM 719 O O . THR A 1 97 ? 32.183 30.364 3.154 1.00 46.94 97 THR A O 1
ATOM 722 N N . HIS A 1 98 ? 32.769 32.432 2.565 1.00 42.72 98 HIS A N 1
ATOM 723 C CA . HIS A 1 98 ? 32.185 32.332 1.216 1.00 42.72 98 HIS A CA 1
ATOM 724 C C . HIS A 1 98 ? 33.159 31.862 0.118 1.00 42.72 98 HIS A C 1
ATOM 726 O O . HIS A 1 98 ? 32.781 31.763 -1.044 1.00 42.72 98 HIS A O 1
ATOM 732 N N . ALA A 1 99 ? 34.402 31.506 0.457 1.00 39.97 99 ALA A N 1
ATOM 733 C CA . ALA A 1 99 ? 35.426 31.176 -0.543 1.00 39.97 99 ALA A CA 1
ATOM 734 C C . ALA A 1 99 ? 35.670 29.670 -0.784 1.00 39.97 99 ALA A C 1
ATOM 736 O O . ALA A 1 99 ? 36.553 29.324 -1.564 1.00 39.97 99 ALA A O 1
ATOM 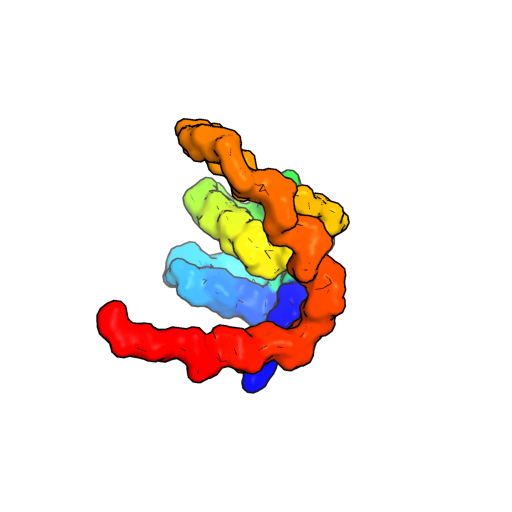737 N N . LYS A 1 100 ? 34.935 28.748 -0.138 1.00 45.44 100 LYS A N 1
ATOM 738 C CA . LYS A 1 100 ? 35.268 27.303 -0.186 1.00 45.44 100 LYS A CA 1
ATOM 739 C C . LYS A 1 100 ? 34.249 26.367 -0.842 1.00 45.44 100 LYS A C 1
ATOM 741 O O . LYS A 1 100 ? 34.526 25.177 -0.934 1.00 45.44 100 LYS A O 1
ATOM 746 N N . VAL A 1 101 ? 33.118 26.865 -1.340 1.00 42.22 101 VAL A N 1
ATOM 747 C CA . VAL A 1 101 ? 32.045 25.990 -1.868 1.00 42.22 101 VAL A CA 1
ATOM 748 C C . VAL A 1 101 ? 32.199 25.679 -3.369 1.00 42.22 101 VAL A C 1
ATOM 750 O O . VAL A 1 101 ? 31.586 24.747 -3.875 1.00 42.22 101 VAL A O 1
ATOM 753 N N . GLY A 1 102 ? 33.080 26.377 -4.094 1.00 39.34 102 GLY A N 1
ATOM 754 C CA . GLY A 1 102 ? 33.224 26.191 -5.545 1.00 39.34 102 GLY A CA 1
ATOM 755 C C . GLY A 1 102 ? 34.005 24.949 -6.004 1.00 39.34 102 GLY A C 1
ATOM 756 O O . GLY A 1 102 ? 33.895 24.575 -7.167 1.00 39.34 102 GLY A O 1
ATOM 757 N N . LEU A 1 103 ? 34.798 24.302 -5.138 1.00 38.44 103 LEU A N 1
ATOM 758 C CA . LEU A 1 103 ? 35.833 23.347 -5.580 1.00 38.44 103 LEU A CA 1
ATOM 759 C C . LEU A 1 103 ? 35.559 21.866 -5.254 1.00 38.44 103 LEU A C 1
ATOM 761 O O . LEU A 1 103 ? 36.471 21.049 -5.338 1.00 38.44 103 LEU A O 1
ATOM 765 N N . VAL A 1 104 ? 34.333 21.503 -4.864 1.00 40.00 104 VAL A N 1
ATOM 766 C CA . VAL A 1 104 ? 33.972 20.102 -4.537 1.00 40.00 104 VAL A CA 1
ATOM 767 C C . VAL A 1 104 ? 33.148 19.438 -5.652 1.00 40.00 104 VAL A C 1
ATOM 769 O O . VAL A 1 104 ? 32.798 18.270 -5.552 1.00 40.00 104 VAL A O 1
ATOM 772 N N . ASN A 1 105 ? 32.877 20.136 -6.760 1.00 41.59 105 ASN A N 1
ATOM 773 C CA . ASN A 1 105 ? 32.030 19.615 -7.842 1.00 41.59 105 ASN A CA 1
ATOM 774 C C . ASN A 1 105 ? 32.774 18.882 -8.977 1.00 41.59 105 ASN A C 1
ATOM 776 O O . ASN A 1 105 ? 32.163 18.578 -9.997 1.00 41.59 105 ASN A O 1
ATOM 780 N N . THR A 1 106 ? 34.066 18.571 -8.831 1.00 39.94 106 THR A N 1
ATOM 781 C CA . THR A 1 106 ? 34.860 17.913 -9.894 1.00 39.94 106 THR A CA 1
ATOM 782 C C . THR A 1 106 ? 35.606 16.646 -9.477 1.00 39.94 106 THR A C 1
ATOM 784 O O . THR A 1 106 ? 36.291 16.057 -10.311 1.00 39.94 106 THR A O 1
ATOM 787 N N . LEU A 1 107 ? 35.474 16.171 -8.234 1.00 39.16 107 LEU A N 1
ATOM 788 C CA . LEU A 1 107 ? 36.110 14.913 -7.832 1.00 39.16 107 LEU A CA 1
ATOM 789 C C . LEU A 1 107 ? 35.151 13.735 -8.028 1.00 39.16 107 LEU A C 1
ATOM 791 O O . LEU A 1 107 ? 34.267 13.483 -7.212 1.00 39.16 107 LEU A O 1
ATOM 795 N N . ASP A 1 108 ? 35.371 13.025 -9.135 1.00 43.19 108 ASP A N 1
ATOM 796 C CA . ASP A 1 108 ? 34.862 11.683 -9.414 1.00 43.19 108 ASP A CA 1
ATOM 797 C C . ASP A 1 108 ? 34.944 10.772 -8.169 1.00 43.19 108 ASP A C 1
ATOM 799 O O . ASP A 1 108 ? 35.924 10.807 -7.408 1.00 43.19 108 ASP A O 1
ATOM 803 N N . MET A 1 109 ? 33.902 9.954 -7.959 1.00 45.16 109 MET A N 1
ATOM 804 C CA . MET A 1 109 ? 33.648 9.187 -6.725 1.00 45.16 109 MET A CA 1
ATOM 805 C C . MET A 1 109 ? 34.769 8.207 -6.339 1.00 45.16 109 MET A C 1
ATOM 807 O O . MET A 1 109 ? 34.794 7.707 -5.214 1.00 45.16 109 MET A O 1
ATOM 811 N N . SER A 1 110 ? 35.743 7.990 -7.216 1.00 42.44 110 SER A N 1
ATOM 812 C CA . SER A 1 110 ? 36.950 7.206 -6.960 1.00 42.44 110 SER A CA 1
ATOM 813 C C . SER A 1 110 ? 37.876 7.824 -5.891 1.00 42.44 110 SER A C 1
ATOM 815 O O . SER A 1 110 ? 38.630 7.103 -5.238 1.00 42.44 110 SER A O 1
ATOM 817 N N . THR A 1 111 ? 37.810 9.142 -5.644 1.00 44.09 111 THR A N 1
ATOM 818 C CA . THR A 1 111 ? 38.749 9.835 -4.725 1.00 44.09 111 THR A CA 1
ATOM 819 C C . THR A 1 111 ? 38.274 9.872 -3.264 1.00 44.09 111 THR A C 1
ATOM 821 O O . THR A 1 111 ? 39.084 9.999 -2.343 1.00 44.09 111 THR A O 1
ATOM 824 N N . ALA A 1 112 ? 36.972 9.704 -3.012 1.00 44.22 112 ALA A N 1
ATOM 825 C CA . ALA A 1 112 ? 36.397 9.833 -1.668 1.00 44.22 112 ALA A CA 1
ATOM 826 C C . ALA A 1 112 ? 36.884 8.749 -0.682 1.00 44.22 112 ALA A C 1
ATOM 828 O O . ALA A 1 112 ? 36.929 8.979 0.527 1.00 44.22 112 ALA A O 1
ATOM 829 N N . VAL A 1 113 ? 37.331 7.593 -1.187 1.00 43.00 113 VAL A N 1
ATOM 830 C CA . VAL A 1 113 ? 37.837 6.483 -0.360 1.00 43.00 113 VAL A CA 1
ATOM 831 C C . VAL A 1 113 ? 39.216 6.789 0.250 1.00 43.00 113 VAL A C 1
ATOM 833 O O . VAL A 1 113 ? 39.548 6.272 1.316 1.00 43.00 113 VAL A O 1
ATOM 836 N N . LEU A 1 114 ? 40.011 7.683 -0.350 1.00 40.25 114 LEU A N 1
ATOM 837 C CA . LEU A 1 114 ? 41.362 8.000 0.135 1.00 40.25 114 LEU A CA 1
ATOM 838 C C . LEU A 1 114 ? 41.391 9.009 1.296 1.00 40.25 114 LEU A C 1
ATOM 840 O O . LEU A 1 114 ? 42.361 9.033 2.055 1.00 40.25 114 LEU A O 1
ATOM 844 N N . LEU A 1 115 ? 40.328 9.795 1.493 1.00 44.75 115 LEU A N 1
ATOM 845 C CA . LEU A 1 115 ? 40.264 10.803 2.560 1.00 44.75 115 LEU A CA 1
ATOM 846 C C . LEU A 1 115 ? 39.770 10.253 3.908 1.00 44.75 115 LEU A C 1
ATOM 848 O O . LEU A 1 115 ? 39.978 10.897 4.934 1.00 44.75 115 LEU A O 1
ATOM 852 N N . TYR A 1 116 ? 39.196 9.044 3.951 1.00 41.03 116 TYR A N 1
ATOM 853 C CA . TYR A 1 116 ? 38.722 8.445 5.208 1.00 41.03 116 TYR A CA 1
ATOM 854 C C . TYR A 1 116 ? 39.832 7.757 6.032 1.00 41.03 116 TYR A C 1
ATOM 856 O O . TYR A 1 116 ? 39.597 7.341 7.163 1.00 41.03 116 TYR A O 1
ATOM 864 N N . ARG A 1 117 ? 41.066 7.643 5.508 1.00 42.06 117 ARG A N 1
ATOM 865 C CA . ARG A 1 117 ? 42.160 6.889 6.161 1.00 42.06 117 ARG A CA 1
ATOM 866 C C . ARG A 1 117 ? 43.142 7.723 6.996 1.00 42.06 117 ARG A C 1
ATOM 868 O O . ARG A 1 117 ? 44.124 7.173 7.488 1.00 42.06 117 ARG A O 1
ATOM 875 N N . ARG A 1 118 ? 42.911 9.027 7.185 1.00 44.12 118 ARG A N 1
ATOM 876 C CA . ARG A 1 118 ? 43.736 9.873 8.069 1.00 44.12 118 ARG A CA 1
ATOM 877 C C . ARG A 1 118 ? 42.876 10.771 8.958 1.00 44.12 118 ARG A C 1
ATOM 879 O O . ARG A 1 118 ? 42.667 11.940 8.657 1.00 44.12 118 ARG A O 1
ATOM 886 N N . ARG A 1 119 ? 42.470 10.257 10.116 1.00 35.59 119 ARG A N 1
ATOM 887 C CA . ARG A 1 119 ? 42.438 11.084 11.329 1.00 35.59 119 ARG A CA 1
ATOM 888 C C . ARG A 1 119 ? 43.404 10.463 12.335 1.00 35.59 119 ARG A C 1
ATOM 890 O O . ARG A 1 119 ? 43.215 9.293 12.661 1.00 35.59 119 ARG A O 1
ATOM 897 N N . PRO A 1 120 ? 44.436 11.185 12.801 1.00 41.53 120 PRO A N 1
ATOM 898 C CA . PRO A 1 120 ? 45.107 10.805 14.026 1.00 41.53 120 PRO A CA 1
ATOM 899 C C . PRO A 1 120 ? 44.150 11.085 15.186 1.00 41.53 120 PRO A C 1
ATOM 901 O O . PRO A 1 120 ? 43.541 12.151 15.267 1.00 41.53 120 PRO A O 1
ATOM 904 N N . SER A 1 121 ? 43.996 10.088 16.043 1.00 43.50 121 SER A N 1
ATOM 905 C CA . SER A 1 121 ? 43.414 10.213 17.370 1.00 43.50 121 SER A CA 1
ATOM 906 C C . SER A 1 121 ? 44.275 11.137 18.223 1.00 43.50 121 SER A C 1
ATOM 908 O O . SER A 1 121 ? 45.471 10.879 18.318 1.00 43.50 121 SER A O 1
ATOM 910 N N . HIS A 1 122 ? 43.665 12.159 18.822 1.00 40.28 122 HIS A N 1
ATOM 911 C CA . HIS A 1 122 ? 43.878 12.606 20.202 1.00 40.28 122 HIS A CA 1
ATOM 912 C C . HIS A 1 122 ? 42.754 13.565 20.597 1.00 40.28 122 HIS A C 1
ATOM 914 O O . HIS A 1 122 ? 42.451 14.473 19.792 1.00 40.28 122 HIS A O 1
#

Organism: Aphanomyces astaci (NCBI:txid112090)

Secondary structure (DSSP, 8-state):
-PPPPGGG--HHHHHHHHHHT-GGGGGGHHHHHHTT--HHHHHHS-GGGHHHHHHHTT---HHHHHHHHHHHHHHSPP----------------S---SSSTTSSS--TTSTTTGGG-----

Radius of gyration: 21.95 Å; chains: 1; bounding box: 56×48×31 Å

Foldseek 3Di:
DDDDQLLRFWLQNVLVVQCVVDVVRNLLSVQSVVVRPGSNNLQPDDLVCLVVVCVSSVVPDPVSSVVVSVVSVVRHDDPDPDDPDDPPPPPDDDDDPPPPPPPPPPDDPVCPVVVVPDDDDD

Sequence (122 aa):
MGATPFKAVSPAQAADEMTALGSAYAVYGPSIVSNAIGGDVLASLEFEQLPMLFSTVGVTNTIHQAKLTSLLKLHRPSKTQRFDVFLSHDWGVDGATHAKVGLVNTLDMSTAVLLYRRRPSH

pLDDT: mean 73.49, std 24.37, range [35.59, 97.12]